Protein AF-A0A1F9GGX7-F1 (afdb_monomer_lite)

Radius of gyration: 12.94 Å; chains: 1; bounding box: 27×31×31 Å

Secondary structure (DSSP, 8-state):
--HHHHTTS---HHHHHHHHHHHHHEE-BTTBGGG--EETTS--BHHHHHHHHHTT--HHHHHHH-TT--HHHHHHHHHHHHHHHS--

Sequence (88 aa):
MNALEILKQGHSKECDEDISEIRRYIVSDPAIMDGLPIFAGTRIPVYIVLDYLAEGFTVEEILKDYPSLNKDRIRMALKFANLVTSIH

pLDDT: mean 85.36, std 17.71, range [42.84, 98.38]

Foldseek 3Di:
DQLVVLLPDDDDPVVVVLSVLLCQFWFFDCVQPNRAIDGPPDNHGLVVLVVCVVVPHDPVRVCVVVVVDDPSNSVSSVSSVVSVVVPD

Structure (mmCIF, N/CA/C/O backbone):
data_AF-A0A1F9GGX7-F1
#
_entry.id   AF-A0A1F9GGX7-F1
#
loop_
_atom_site.group_PDB
_atom_site.id
_atom_site.type_symbol
_atom_site.label_atom_id
_atom_site.label_alt_id
_atom_site.label_comp_id
_atom_site.label_asym_id
_atom_site.label_entity_id
_atom_site.label_seq_id
_atom_site.pdbx_PDB_ins_code
_atom_site.Cartn_x
_atom_site.Cartn_y
_atom_site.Cartn_z
_atom_site.occupancy
_atom_site.B_iso_or_equiv
_atom_site.auth_seq_id
_atom_site.auth_comp_id
_atom_site.auth_asym_id
_atom_site.auth_atom_id
_atom_site.pdbx_PDB_model_num
ATOM 1 N N . MET A 1 1 ? 3.699 0.890 -19.492 1.00 48.53 1 MET A N 1
ATOM 2 C CA . MET A 1 1 ? 4.708 1.728 -18.814 1.00 48.53 1 MET A CA 1
ATOM 3 C C . MET A 1 1 ? 5.066 1.057 -17.507 1.00 48.53 1 MET A C 1
ATOM 5 O O . MET A 1 1 ? 4.163 0.623 -16.801 1.00 48.53 1 MET A O 1
ATOM 9 N N . ASN A 1 2 ? 6.356 0.884 -17.235 1.00 42.84 2 ASN A N 1
ATOM 10 C CA . ASN A 1 2 ? 6.830 0.265 -15.995 1.00 42.84 2 ASN A CA 1
ATOM 11 C C . ASN A 1 2 ? 6.744 1.304 -14.859 1.00 42.84 2 ASN A C 1
ATOM 13 O O . ASN A 1 2 ? 7.091 2.463 -15.076 1.00 42.84 2 ASN A O 1
ATOM 17 N N . ALA A 1 3 ? 6.323 0.913 -13.651 1.0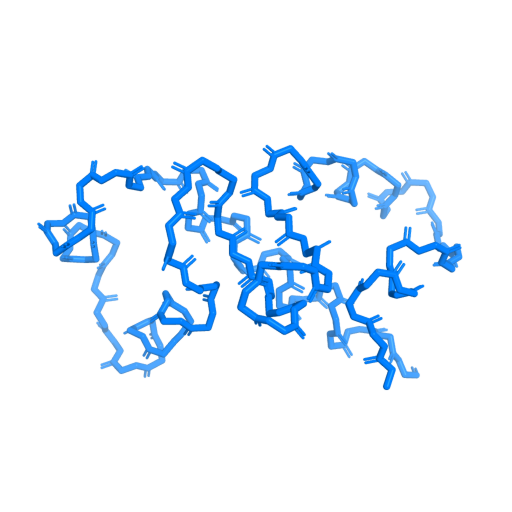0 52.94 3 ALA A N 1
ATOM 18 C CA . ALA A 1 3 ? 6.301 1.791 -12.475 1.00 52.94 3 ALA A CA 1
ATOM 19 C C . ALA A 1 3 ? 7.659 2.485 -12.208 1.00 52.94 3 ALA A C 1
ATOM 21 O O . ALA A 1 3 ? 7.702 3.589 -11.671 1.00 52.94 3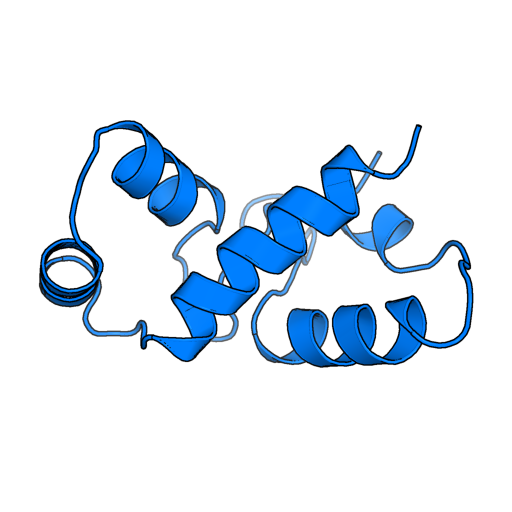 ALA A O 1
ATOM 22 N N . LEU A 1 4 ? 8.772 1.890 -12.655 1.00 52.50 4 LEU A N 1
ATOM 23 C CA . LEU A 1 4 ? 10.113 2.488 -12.624 1.00 52.50 4 LEU A CA 1
ATOM 24 C C . LEU A 1 4 ? 10.325 3.667 -13.592 1.00 52.50 4 LEU A C 1
ATOM 26 O O . LEU A 1 4 ? 11.176 4.515 -13.320 1.00 52.50 4 LEU A O 1
ATOM 30 N N . GLU A 1 5 ? 9.599 3.731 -14.710 1.00 56.94 5 GLU A N 1
ATOM 31 C CA . GLU A 1 5 ? 9.651 4.867 -15.648 1.00 56.94 5 GLU A CA 1
ATOM 32 C C . GLU A 1 5 ? 8.875 6.067 -15.100 1.00 56.94 5 GLU A C 1
ATOM 34 O O . GLU A 1 5 ? 9.302 7.208 -15.272 1.00 56.94 5 GLU A O 1
ATOM 39 N N . ILE A 1 6 ? 7.796 5.793 -14.361 1.00 57.56 6 ILE A N 1
ATOM 40 C CA . ILE A 1 6 ? 6.943 6.796 -13.714 1.00 57.56 6 ILE A CA 1
ATOM 41 C C . ILE A 1 6 ? 7.737 7.622 -12.688 1.00 57.56 6 ILE A C 1
ATOM 43 O O . ILE A 1 6 ? 7.548 8.826 -12.568 1.00 57.56 6 ILE A O 1
ATOM 47 N N . LEU A 1 7 ? 8.702 7.002 -12.002 1.00 55.34 7 LEU A N 1
ATOM 48 C CA . LEU A 1 7 ? 9.542 7.661 -10.993 1.00 55.34 7 LEU A CA 1
ATOM 49 C C . LEU A 1 7 ? 10.684 8.521 -11.577 1.00 55.34 7 LEU A C 1
ATOM 51 O O . LEU A 1 7 ? 11.491 9.043 -10.807 1.00 55.34 7 LEU A O 1
ATOM 55 N N . LYS A 1 8 ? 10.820 8.619 -12.910 1.00 50.53 8 LYS A N 1
ATOM 56 C CA . LYS A 1 8 ? 11.960 9.281 -13.578 1.00 50.53 8 LYS A CA 1
ATOM 57 C C . LYS A 1 8 ? 11.597 10.501 -14.434 1.00 50.53 8 LYS A C 1
ATOM 59 O O . LYS A 1 8 ? 12.523 11.137 -14.933 1.00 50.53 8 LYS A O 1
ATOM 64 N N . GLN A 1 9 ? 10.322 10.840 -14.628 1.00 45.47 9 GLN A N 1
ATOM 65 C CA . GLN A 1 9 ? 9.933 11.970 -15.487 1.00 45.47 9 GLN A CA 1
ATOM 66 C C . GLN A 1 9 ? 9.401 13.148 -14.658 1.00 45.47 9 GLN A C 1
ATOM 68 O O . GLN A 1 9 ? 8.526 12.985 -13.814 1.00 45.47 9 GLN A O 1
ATOM 73 N N . GLY A 1 10 ? 10.032 14.310 -14.852 1.00 51.44 10 GLY A N 1
ATOM 74 C CA . GLY A 1 10 ? 10.036 15.428 -13.907 1.00 51.44 10 GLY A CA 1
ATOM 75 C C . GLY A 1 10 ? 8.730 16.204 -13.788 1.00 51.44 10 GLY A C 1
ATOM 76 O O . GLY A 1 10 ? 8.020 16.361 -14.770 1.00 51.44 10 GLY A O 1
ATOM 77 N N . HIS A 1 11 ? 8.485 16.747 -12.591 1.00 47.25 11 HIS A N 1
ATOM 78 C CA . HIS A 1 11 ? 7.447 17.733 -12.284 1.00 47.25 11 HIS A CA 1
ATOM 79 C C . HIS A 1 11 ? 7.878 18.572 -11.062 1.00 47.25 11 HIS A C 1
ATOM 81 O O . HIS A 1 11 ? 8.628 18.091 -10.227 1.00 47.25 11 HIS A O 1
ATOM 87 N N . SER A 1 12 ? 7.435 19.837 -11.010 1.00 45.78 12 SER A N 1
ATOM 88 C CA . SER A 1 12 ? 7.694 20.910 -10.016 1.00 45.78 12 SER A CA 1
ATOM 89 C C . SER A 1 12 ? 8.181 20.514 -8.607 1.00 45.78 12 SER A C 1
ATOM 91 O O . SER A 1 12 ? 7.682 19.553 -8.043 1.00 45.78 12 SER A O 1
ATOM 93 N N . LYS A 1 13 ? 9.018 21.365 -7.978 1.00 52.28 13 LYS A N 1
ATOM 94 C CA . LYS A 1 13 ? 9.717 21.173 -6.677 1.00 52.28 13 LYS A CA 1
ATOM 95 C C . LYS A 1 13 ? 8.947 20.480 -5.533 1.00 52.28 13 LYS A C 1
ATOM 97 O O . LYS A 1 13 ? 9.579 19.845 -4.702 1.00 52.28 13 LYS A O 1
ATOM 102 N N . GLU A 1 14 ? 7.625 20.614 -5.462 1.00 51.28 14 GLU A N 1
ATOM 103 C CA . GLU A 1 14 ? 6.772 19.974 -4.444 1.00 51.28 14 GLU A CA 1
ATOM 104 C C . GLU A 1 14 ? 6.527 18.470 -4.729 1.00 51.28 14 GLU A C 1
ATOM 106 O O . GLU A 1 14 ? 6.457 17.665 -3.806 1.00 51.28 14 GLU A O 1
ATOM 111 N N . CYS A 1 15 ? 6.516 18.051 -6.003 1.00 54.97 15 CYS A N 1
ATOM 112 C CA . CYS A 1 15 ? 6.471 16.640 -6.424 1.00 54.97 15 CYS A CA 1
ATOM 113 C C . CYS A 1 15 ? 7.788 15.893 -6.163 1.00 54.97 15 CYS A C 1
ATOM 115 O O . CYS A 1 15 ? 7.775 14.679 -5.951 1.00 54.97 15 CYS A O 1
ATOM 117 N N . ASP A 1 16 ? 8.923 16.596 -6.159 1.00 62.28 16 ASP A N 1
ATOM 118 C CA . ASP A 1 16 ? 10.240 15.975 -5.974 1.00 62.28 16 ASP A CA 1
ATOM 119 C C . ASP A 1 16 ? 10.417 15.391 -4.556 1.00 62.28 16 ASP A C 1
ATOM 121 O O . ASP A 1 16 ? 11.017 14.320 -4.381 1.00 62.28 16 ASP A O 1
ATOM 125 N N . GLU A 1 17 ? 9.857 16.054 -3.536 1.00 68.94 17 GLU A N 1
ATOM 126 C CA . GLU A 1 17 ? 9.877 15.565 -2.150 1.00 68.94 17 GLU A CA 1
ATOM 127 C C . GLU A 1 17 ? 8.966 14.347 -1.964 1.00 68.94 17 GLU A C 1
ATOM 129 O O . GLU A 1 17 ? 9.384 13.344 -1.374 1.00 68.94 17 GLU A O 1
ATOM 134 N N . ASP A 1 18 ? 7.762 14.386 -2.534 1.00 74.06 18 ASP A N 1
ATOM 135 C CA . ASP A 1 18 ? 6.793 13.295 -2.440 1.00 74.06 18 ASP A CA 1
ATOM 136 C C . ASP A 1 18 ? 7.272 12.027 -3.153 1.00 74.06 18 ASP A C 1
ATOM 138 O O . ASP A 1 18 ? 7.178 10.933 -2.590 1.00 74.06 18 ASP A O 1
ATOM 142 N N . ILE A 1 19 ? 7.874 12.151 -4.340 1.00 84.62 19 ILE A N 1
ATOM 143 C CA . ILE A 1 19 ? 8.469 11.014 -5.060 1.00 84.62 19 ILE A CA 1
ATOM 144 C C . ILE A 1 19 ? 9.596 10.382 -4.235 1.00 84.62 19 ILE A C 1
ATOM 146 O O . ILE A 1 19 ? 9.675 9.155 -4.112 1.00 84.62 19 ILE A O 1
ATOM 150 N N . SER A 1 20 ? 10.467 11.204 -3.647 1.00 88.31 20 SER A N 1
ATOM 151 C CA . SER A 1 20 ? 11.570 10.723 -2.809 1.00 88.31 20 SER A CA 1
ATOM 152 C C . SER A 1 20 ? 11.059 10.011 -1.557 1.00 88.31 20 SER A C 1
ATOM 154 O O . SER A 1 20 ? 11.597 8.971 -1.169 1.00 88.31 20 SER A O 1
ATOM 156 N N . GLU A 1 21 ? 9.994 10.531 -0.943 1.00 90.50 21 GLU A N 1
ATOM 157 C CA . GLU A 1 21 ? 9.347 9.906 0.205 1.00 90.50 21 GLU A CA 1
ATOM 158 C C . GLU A 1 21 ? 8.721 8.553 -0.167 1.00 90.50 21 GLU A C 1
ATOM 160 O O . GLU A 1 21 ? 9.031 7.553 0.486 1.00 90.50 21 GLU A O 1
ATOM 165 N N . ILE A 1 22 ? 7.932 8.496 -1.246 1.00 93.62 22 ILE A N 1
ATOM 166 C CA . ILE A 1 22 ? 7.285 7.274 -1.754 1.00 93.62 22 ILE A CA 1
ATOM 167 C C . ILE A 1 22 ? 8.316 6.165 -1.989 1.00 93.62 22 ILE A C 1
ATOM 169 O O . ILE A 1 22 ? 8.115 5.035 -1.542 1.00 93.62 22 ILE A O 1
ATOM 173 N N . ARG A 1 23 ? 9.454 6.478 -2.624 1.00 93.38 23 ARG A N 1
ATOM 174 C CA . ARG A 1 23 ? 10.501 5.490 -2.961 1.00 93.38 23 ARG A CA 1
ATOM 175 C C . ARG A 1 23 ? 11.165 4.839 -1.749 1.00 93.38 23 ARG A C 1
ATOM 177 O O . ARG A 1 23 ? 11.763 3.776 -1.891 1.00 93.38 23 ARG A O 1
ATOM 184 N N . ARG A 1 24 ? 11.062 5.436 -0.556 1.00 94.81 24 ARG A N 1
ATOM 185 C CA . ARG A 1 24 ? 11.539 4.807 0.689 1.00 94.81 24 ARG A CA 1
ATOM 186 C C . ARG A 1 24 ? 10.616 3.691 1.174 1.00 94.81 24 ARG A C 1
ATOM 188 O O . ARG A 1 24 ? 11.069 2.792 1.876 1.00 94.81 24 ARG A O 1
ATOM 195 N N . TYR A 1 25 ? 9.336 3.749 0.812 1.00 96.75 25 TYR A N 1
ATOM 196 C CA . TYR A 1 25 ? 8.310 2.825 1.294 1.00 96.75 25 TYR A CA 1
ATOM 197 C C . TYR A 1 25 ? 7.797 1.869 0.226 1.00 96.75 25 TYR A C 1
ATOM 1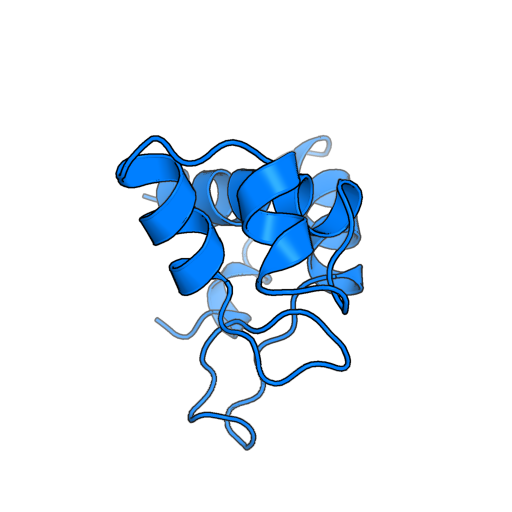99 O O . TYR A 1 25 ? 7.332 0.788 0.579 1.00 96.75 25 TYR A O 1
ATOM 207 N N . ILE A 1 26 ? 7.862 2.249 -1.048 1.00 96.38 26 ILE A N 1
ATOM 208 C CA . ILE A 1 26 ? 7.344 1.481 -2.177 1.00 96.38 26 ILE A CA 1
ATOM 209 C C . ILE A 1 26 ? 8.479 1.244 -3.164 1.00 96.38 26 ILE A C 1
ATOM 211 O O . ILE A 1 26 ? 9.139 2.178 -3.620 1.00 96.38 26 ILE A O 1
ATOM 215 N N . VAL A 1 27 ? 8.687 -0.026 -3.496 1.00 95.12 27 VAL A N 1
ATOM 216 C CA . VAL A 1 27 ? 9.696 -0.470 -4.456 1.00 95.12 27 VAL A CA 1
ATOM 217 C C . VAL A 1 27 ? 9.028 -1.238 -5.585 1.00 95.12 27 VAL A C 1
ATOM 219 O O . VAL A 1 27 ? 8.008 -1.896 -5.396 1.00 95.12 27 VAL A O 1
ATOM 222 N N . SER A 1 28 ? 9.619 -1.140 -6.766 1.00 93.62 28 SER A N 1
ATOM 223 C CA . SER A 1 28 ? 9.251 -1.910 -7.947 1.00 93.62 28 SER A CA 1
ATOM 224 C C . SER A 1 28 ? 10.552 -2.420 -8.550 1.00 93.62 28 SER A C 1
ATOM 226 O O . SER A 1 28 ? 11.448 -1.633 -8.859 1.00 93.62 28 SER A O 1
ATOM 228 N N . ASP A 1 29 ? 10.674 -3.738 -8.637 1.00 89.12 29 ASP A N 1
ATOM 229 C CA . ASP A 1 29 ? 11.832 -4.429 -9.192 1.00 89.12 29 ASP A CA 1
ATOM 230 C C . ASP A 1 29 ? 11.309 -5.520 -10.135 1.00 89.12 29 ASP A C 1
ATOM 232 O O . ASP A 1 29 ? 10.567 -6.382 -9.669 1.00 89.12 29 ASP A O 1
ATOM 236 N N . PRO A 1 30 ? 11.651 -5.519 -11.437 1.00 90.38 30 PRO A N 1
ATOM 237 C CA . PRO A 1 30 ? 11.223 -6.554 -12.377 1.00 90.38 30 PRO A CA 1
ATOM 238 C C . PRO A 1 30 ? 11.568 -7.983 -11.936 1.00 90.38 30 PRO A C 1
ATOM 240 O O . PRO A 1 30 ? 10.891 -8.919 -12.346 1.00 90.38 30 PRO A O 1
ATOM 243 N N . ALA A 1 31 ? 12.594 -8.164 -11.097 1.00 89.25 31 ALA A N 1
ATOM 244 C CA . ALA A 1 31 ? 12.958 -9.463 -10.536 1.00 89.25 31 ALA A CA 1
ATOM 245 C C . ALA A 1 31 ? 12.049 -9.909 -9.371 1.00 89.25 31 ALA A C 1
ATOM 247 O O . ALA A 1 31 ? 12.131 -11.056 -8.928 1.00 89.25 31 ALA A O 1
ATOM 248 N N . ILE A 1 32 ? 11.195 -9.021 -8.852 1.00 82.56 32 ILE A N 1
ATOM 249 C CA . ILE A 1 32 ? 10.300 -9.268 -7.719 1.00 82.56 32 ILE A CA 1
ATOM 250 C C . ILE A 1 32 ? 8.855 -9.016 -8.157 1.00 82.56 32 ILE A C 1
ATOM 252 O O . ILE A 1 32 ? 8.470 -7.886 -8.436 1.00 82.56 32 ILE A O 1
ATOM 256 N N . MET A 1 33 ? 8.030 -10.068 -8.161 1.00 83.88 33 MET A N 1
ATOM 257 C CA . MET A 1 33 ? 6.611 -9.981 -8.550 1.00 83.88 33 MET A CA 1
ATOM 258 C C . MET A 1 33 ? 6.403 -9.263 -9.900 1.00 83.88 33 MET A C 1
ATOM 260 O O . MET A 1 33 ? 5.515 -8.424 -10.021 1.00 83.88 33 MET A O 1
ATOM 264 N N . ASP A 1 34 ? 7.260 -9.544 -10.887 1.00 90.06 34 ASP A N 1
ATOM 265 C CA . ASP A 1 34 ? 7.223 -8.955 -12.235 1.00 90.06 34 ASP A CA 1
ATOM 266 C C . ASP A 1 34 ? 7.203 -7.412 -12.261 1.00 90.06 34 ASP A C 1
ATOM 268 O O . ASP A 1 34 ? 6.658 -6.786 -13.171 1.00 90.06 34 ASP A O 1
ATOM 272 N N . GLY A 1 35 ? 7.804 -6.767 -11.254 1.00 91.69 35 GLY A N 1
ATOM 273 C CA . GLY A 1 35 ? 7.850 -5.308 -11.158 1.00 91.69 35 GLY A CA 1
ATOM 274 C C . GLY A 1 35 ? 6.597 -4.671 -10.564 1.00 91.69 35 GLY A C 1
ATOM 275 O O . GLY A 1 35 ? 6.489 -3.441 -10.580 1.00 91.69 35 GLY A O 1
ATOM 276 N N . LEU A 1 36 ? 5.670 -5.454 -10.006 1.00 93.75 36 LEU A N 1
ATOM 277 C CA . LEU A 1 36 ? 4.542 -4.906 -9.257 1.00 93.75 36 LEU A CA 1
ATOM 278 C C . LEU A 1 36 ? 5.043 -4.017 -8.101 1.00 93.75 36 LEU A C 1
ATOM 280 O O . LEU A 1 36 ? 5.946 -4.421 -7.364 1.00 93.75 36 LEU A O 1
ATOM 284 N N . PRO A 1 37 ? 4.470 -2.814 -7.906 1.00 95.75 37 PRO A N 1
ATOM 285 C CA . PRO A 1 37 ? 4.777 -1.988 -6.746 1.00 95.75 37 PRO A CA 1
ATOM 286 C C . PRO A 1 37 ? 4.397 -2.711 -5.452 1.00 95.75 37 PRO A C 1
ATOM 288 O O . PRO A 1 37 ? 3.231 -3.048 -5.229 1.00 95.75 37 PRO A O 1
ATOM 291 N N . ILE A 1 38 ? 5.383 -2.917 -4.585 1.00 97.06 38 ILE A N 1
ATOM 292 C CA . ILE A 1 38 ? 5.233 -3.569 -3.281 1.00 97.06 38 ILE A CA 1
ATOM 293 C C . ILE A 1 38 ? 5.752 -2.658 -2.173 1.00 97.06 38 ILE A C 1
ATOM 295 O O . ILE A 1 38 ? 6.630 -1.817 -2.393 1.00 97.06 38 ILE A O 1
ATOM 299 N N . PHE A 1 39 ? 5.264 -2.850 -0.950 1.00 97.06 39 PHE A N 1
ATOM 300 C CA . PHE A 1 39 ? 5.851 -2.161 0.194 1.00 97.06 39 PHE A CA 1
ATOM 301 C C . PHE A 1 39 ? 7.246 -2.721 0.502 1.00 97.06 39 PHE A C 1
ATOM 303 O O . PHE A 1 39 ? 7.413 -3.928 0.698 1.00 97.06 39 PHE A O 1
ATOM 310 N N . ALA A 1 40 ? 8.242 -1.842 0.605 1.00 95.25 40 ALA A N 1
ATOM 311 C CA . ALA A 1 40 ? 9.647 -2.180 0.804 1.00 95.25 40 ALA A CA 1
ATOM 312 C C . ALA A 1 40 ? 9.847 -3.128 1.998 1.00 95.25 40 ALA A C 1
ATOM 314 O O . ALA A 1 40 ? 9.356 -2.871 3.103 1.00 95.25 40 ALA A O 1
ATOM 315 N N . GLY A 1 41 ? 10.564 -4.231 1.781 1.00 93.94 41 GLY A N 1
ATOM 316 C CA . GLY A 1 41 ? 10.795 -5.256 2.807 1.00 93.94 41 GLY A CA 1
ATOM 317 C C . GLY A 1 41 ? 9.608 -6.195 3.058 1.00 93.94 41 GLY A C 1
ATOM 318 O O . GLY A 1 41 ? 9.640 -6.969 4.009 1.00 93.94 41 GLY A O 1
ATOM 319 N N . THR A 1 42 ? 8.568 -6.152 2.223 1.00 94.44 42 THR A N 1
ATOM 320 C CA . THR A 1 42 ? 7.422 -7.072 2.277 1.00 94.44 42 THR A CA 1
ATOM 321 C C . THR A 1 42 ? 7.172 -7.688 0.899 1.00 94.44 42 THR A C 1
ATOM 323 O O . THR A 1 42 ? 7.777 -7.274 -0.083 1.00 94.44 42 THR A O 1
ATOM 326 N N . ARG A 1 43 ? 6.258 -8.660 0.811 1.00 94.12 43 ARG A N 1
ATOM 327 C CA . ARG A 1 43 ? 5.671 -9.123 -0.461 1.00 94.12 43 ARG A CA 1
ATOM 328 C C . ARG A 1 43 ? 4.208 -8.694 -0.592 1.00 94.12 43 ARG A C 1
ATOM 330 O O . ARG A 1 43 ? 3.399 -9.437 -1.129 1.00 94.12 43 ARG A O 1
ATOM 337 N N . ILE A 1 44 ? 3.860 -7.539 -0.024 1.00 96.25 44 ILE A N 1
ATOM 338 C CA . ILE A 1 44 ? 2.499 -7.003 -0.050 1.00 96.25 44 ILE A CA 1
ATOM 339 C C . ILE A 1 44 ? 2.431 -5.966 -1.178 1.00 96.25 44 ILE A C 1
ATOM 341 O O . ILE A 1 44 ? 3.108 -4.935 -1.083 1.00 96.25 44 ILE A O 1
ATOM 345 N N . PRO A 1 45 ? 1.658 -6.223 -2.246 1.00 96.88 45 PRO A N 1
ATOM 346 C CA . PRO A 1 45 ? 1.412 -5.242 -3.290 1.00 96.88 45 PRO A CA 1
ATOM 347 C C . PRO A 1 45 ? 0.696 -4.005 -2.759 1.00 96.88 45 PRO A C 1
ATOM 349 O O . PRO A 1 45 ? -0.192 -4.098 -1.913 1.00 96.88 45 PRO A O 1
ATOM 352 N N . VAL A 1 46 ? 1.043 -2.845 -3.311 1.00 97.62 46 VAL A N 1
ATOM 353 C CA . VAL A 1 46 ? 0.409 -1.570 -2.946 1.00 97.62 46 VAL A CA 1
ATOM 354 C C . VAL A 1 46 ? -1.087 -1.586 -3.260 1.00 97.62 46 VAL A C 1
ATOM 356 O O . VAL A 1 46 ? -1.873 -1.051 -2.482 1.00 97.62 46 VAL A O 1
ATOM 359 N N . TYR A 1 47 ? -1.485 -2.240 -4.359 1.00 96.88 47 TYR A N 1
ATOM 360 C CA . TYR A 1 47 ? -2.886 -2.291 -4.776 1.00 96.88 47 TYR A CA 1
ATOM 361 C C . TYR A 1 47 ? -3.787 -2.963 -3.734 1.00 96.88 47 TYR A C 1
ATOM 363 O O . TYR A 1 47 ? -4.914 -2.526 -3.584 1.00 96.88 47 TYR A O 1
ATOM 371 N N . ILE A 1 48 ? -3.294 -3.930 -2.945 1.00 97.75 48 ILE A N 1
ATOM 372 C CA . ILE A 1 48 ? -4.109 -4.592 -1.911 1.00 97.75 48 ILE A CA 1
ATOM 373 C C . ILE A 1 48 ? -4.619 -3.573 -0.890 1.00 97.75 48 ILE A C 1
ATOM 375 O O . ILE A 1 48 ? -5.785 -3.589 -0.516 1.00 97.75 48 ILE A O 1
ATOM 379 N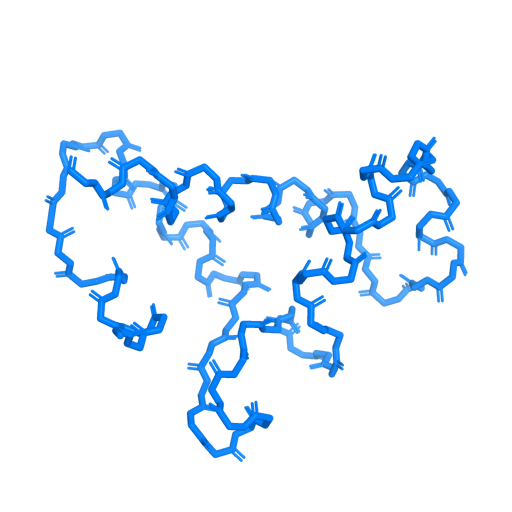 N . VAL A 1 49 ? -3.755 -2.655 -0.448 1.00 98.12 49 VAL A N 1
ATOM 380 C CA . VAL A 1 49 ? -4.160 -1.606 0.497 1.00 98.12 49 VAL A CA 1
ATOM 381 C C . VAL A 1 49 ? -5.164 -0.655 -0.152 1.00 98.12 49 VAL A C 1
ATOM 383 O O . VAL A 1 49 ? -6.099 -0.222 0.512 1.00 98.12 49 VAL A O 1
ATOM 386 N N . LEU A 1 50 ? -4.993 -0.339 -1.437 1.00 98.06 50 LEU A N 1
ATOM 387 C CA . LEU A 1 50 ? -5.933 0.512 -2.169 1.00 98.06 50 LEU A CA 1
ATOM 388 C C . LEU A 1 50 ? -7.298 -0.167 -2.347 1.00 98.06 50 LEU A C 1
ATOM 390 O O . LEU A 1 50 ? -8.310 0.499 -2.155 1.00 98.06 50 LEU A O 1
ATOM 394 N N . ASP A 1 51 ? -7.324 -1.470 -2.631 1.00 98.25 51 ASP A N 1
ATOM 395 C CA . ASP A 1 51 ? -8.546 -2.271 -2.749 1.00 98.25 51 ASP A CA 1
ATOM 396 C C . ASP A 1 51 ? -9.299 -2.314 -1.415 1.00 98.25 51 ASP A C 1
ATOM 398 O O . ASP A 1 51 ? -10.484 -2.000 -1.368 1.00 98.25 51 ASP A O 1
ATOM 402 N N . TYR A 1 52 ? -8.602 -2.582 -0.305 1.00 98.38 52 TYR A N 1
ATOM 403 C CA . TYR A 1 52 ? -9.205 -2.548 1.034 1.00 98.38 52 TYR A CA 1
ATOM 404 C C . TYR A 1 52 ? -9.817 -1.176 1.350 1.00 98.38 52 TYR A C 1
ATOM 406 O O . TYR A 1 52 ? -10.943 -1.084 1.839 1.00 98.38 52 TYR A O 1
ATOM 414 N N . LEU A 1 53 ? -9.094 -0.090 1.056 1.00 98.12 53 LEU A N 1
ATOM 415 C CA . LEU A 1 53 ? -9.619 1.262 1.259 1.00 98.12 53 LEU A CA 1
ATOM 416 C C . LEU A 1 53 ? -10.833 1.540 0.360 1.00 98.12 53 LEU A C 1
ATOM 418 O O . LEU A 1 53 ? -11.776 2.191 0.805 1.00 98.12 53 LEU A O 1
ATOM 422 N N . ALA A 1 54 ? -10.839 1.033 -0.875 1.00 97.88 54 ALA A N 1
ATOM 423 C CA . ALA A 1 54 ? -11.967 1.159 -1.798 1.00 97.88 54 ALA A CA 1
ATOM 424 C C . ALA A 1 54 ? -13.202 0.365 -1.335 1.00 97.88 54 ALA A C 1
ATOM 426 O O . ALA A 1 54 ? -14.329 0.818 -1.532 1.00 97.88 54 ALA A O 1
ATOM 427 N N . GLU A 1 55 ? -12.998 -0.773 -0.670 1.00 98.38 55 GLU A N 1
ATOM 428 C CA . GLU A 1 55 ? -14.055 -1.569 -0.034 1.00 98.38 55 GLU A CA 1
ATOM 429 C C . GLU A 1 55 ? -14.551 -0.974 1.300 1.00 98.38 55 GLU A C 1
ATOM 431 O O . GLU A 1 55 ? -15.529 -1.455 1.872 1.00 98.38 55 GLU A O 1
ATOM 436 N N . GLY A 1 56 ? -13.929 0.109 1.777 1.00 98.06 56 GLY A N 1
ATOM 437 C CA . GLY A 1 56 ? -14.350 0.841 2.973 1.00 98.06 56 GLY A CA 1
ATOM 438 C C . GLY A 1 56 ? -13.731 0.345 4.279 1.00 98.06 56 GLY A C 1
ATOM 439 O O . GLY A 1 56 ? -14.191 0.750 5.348 1.00 98.06 56 GLY A O 1
ATOM 440 N N . PHE A 1 57 ? -12.691 -0.490 4.217 1.00 98.31 57 PHE A N 1
ATOM 441 C CA . PHE A 1 57 ? -11.956 -0.917 5.406 1.00 98.31 57 PHE A CA 1
ATOM 442 C C . PHE A 1 57 ? -11.241 0.265 6.064 1.00 98.31 57 PHE A C 1
ATOM 444 O O . PHE A 1 57 ? -10.677 1.147 5.407 1.00 98.31 57 PHE A O 1
ATOM 451 N N . THR A 1 58 ? -11.217 0.257 7.392 1.00 98.31 58 THR A N 1
ATOM 452 C CA . THR A 1 58 ? -10.454 1.224 8.180 1.00 98.31 58 THR A CA 1
ATOM 453 C C . THR A 1 58 ? -8.959 0.910 8.151 1.00 98.31 58 THR A C 1
ATOM 455 O O . THR A 1 58 ? -8.524 -0.225 7.945 1.00 98.31 58 THR A O 1
ATOM 458 N N . VAL A 1 59 ? -8.141 1.929 8.425 1.00 97.88 59 VAL A N 1
ATOM 459 C CA . VAL A 1 59 ? -6.684 1.781 8.564 1.00 97.88 59 VAL A CA 1
ATOM 460 C C . VAL A 1 59 ? -6.342 0.719 9.611 1.00 97.88 59 VAL A C 1
ATOM 462 O O . VAL A 1 59 ? -5.448 -0.095 9.404 1.00 97.88 59 VAL A O 1
ATOM 465 N N . GLU A 1 60 ? -7.055 0.708 10.731 1.00 98.19 60 GLU A N 1
ATOM 466 C CA . GLU A 1 60 ? -6.854 -0.236 11.825 1.00 98.19 60 GLU A CA 1
ATOM 467 C C . GLU A 1 60 ? -7.151 -1.687 11.414 1.00 98.19 60 GLU A C 1
ATOM 469 O O . GLU A 1 60 ? -6.407 -2.588 11.803 1.00 98.19 60 GLU A O 1
ATOM 474 N N . GLU A 1 61 ? -8.183 -1.921 10.599 1.00 98.38 61 GLU A N 1
ATOM 475 C CA . GLU A 1 61 ? -8.497 -3.250 10.055 1.00 98.38 61 GLU A CA 1
ATOM 476 C C . GLU A 1 61 ? -7.425 -3.725 9.072 1.00 98.38 61 GLU A C 1
ATOM 478 O O . GLU A 1 61 ? -6.945 -4.851 9.186 1.00 98.38 61 GLU A O 1
ATOM 483 N N . ILE A 1 62 ? -6.954 -2.844 8.184 1.00 98.31 62 ILE A N 1
ATOM 484 C CA . ILE A 1 62 ? -5.859 -3.163 7.255 1.00 98.31 62 ILE A CA 1
ATOM 485 C C . ILE A 1 62 ? -4.590 -3.548 8.026 1.00 98.31 62 ILE A C 1
ATOM 487 O O . ILE A 1 62 ? -3.920 -4.520 7.683 1.00 98.31 62 ILE A O 1
ATOM 491 N N . LEU A 1 63 ? -4.246 -2.806 9.083 1.00 97.88 63 LEU A N 1
ATOM 492 C CA . LEU A 1 63 ? -3.061 -3.090 9.901 1.00 97.88 63 LEU A CA 1
ATOM 493 C C . LEU A 1 63 ? -3.198 -4.368 10.736 1.00 97.88 63 LEU A C 1
ATOM 495 O O . LEU A 1 63 ? -2.185 -4.966 11.099 1.00 97.88 63 LEU A O 1
ATOM 499 N N . LYS A 1 64 ? -4.426 -4.799 11.036 1.00 97.88 64 LYS A N 1
ATOM 500 C CA . LYS A 1 64 ? -4.683 -6.082 11.694 1.00 97.88 64 LYS A CA 1
ATOM 501 C C . LYS A 1 64 ? -4.388 -7.255 10.756 1.00 97.88 64 LYS A C 1
ATOM 503 O O . LYS A 1 64 ? -3.767 -8.223 11.193 1.00 97.88 64 LYS A O 1
ATOM 508 N N . ASP A 1 65 ? -4.786 -7.148 9.492 1.00 97.31 65 ASP A N 1
ATOM 509 C CA . ASP A 1 65 ? -4.546 -8.182 8.477 1.00 97.31 65 ASP A CA 1
ATOM 510 C C . ASP A 1 65 ? -3.095 -8.167 7.968 1.00 97.31 65 ASP A C 1
ATOM 512 O O . ASP A 1 65 ? -2.505 -9.213 7.689 1.00 97.31 65 ASP A O 1
ATOM 516 N N . TYR A 1 66 ? -2.483 -6.980 7.920 1.00 97.25 66 TYR A N 1
ATOM 517 C CA . TYR A 1 66 ? -1.111 -6.762 7.468 1.00 97.25 66 TYR A CA 1
ATOM 518 C C . TYR A 1 66 ? -0.253 -6.079 8.549 1.00 97.25 66 TYR A C 1
ATOM 520 O O . TYR A 1 66 ? 0.140 -4.920 8.394 1.00 97.25 66 TYR A O 1
ATOM 528 N N . PRO A 1 67 ? 0.131 -6.799 9.622 1.00 96.25 67 PRO A N 1
ATOM 529 C CA . PRO A 1 67 ? 0.864 -6.229 10.761 1.00 96.25 67 PRO A CA 1
ATOM 530 C C . PRO A 1 67 ? 2.301 -5.793 10.436 1.00 96.25 67 PRO A C 1
ATOM 532 O O . PRO A 1 67 ? 2.952 -5.139 11.247 1.00 96.25 67 PRO A O 1
ATOM 535 N N . SER A 1 68 ? 2.824 -6.152 9.260 1.00 96.06 68 SER A N 1
ATOM 536 C CA . SER A 1 68 ? 4.105 -5.647 8.748 1.00 96.06 68 SER A CA 1
ATOM 537 C C . SER A 1 68 ? 3.999 -4.245 8.136 1.00 96.06 68 SER A C 1
ATOM 539 O O . SER A 1 68 ? 5.021 -3.632 7.810 1.00 96.06 68 SER A O 1
ATOM 541 N N . LEU A 1 69 ? 2.779 -3.731 7.967 1.00 97.38 69 LEU A N 1
ATOM 542 C CA . LEU A 1 69 ? 2.523 -2.365 7.542 1.00 97.38 69 LEU A CA 1
ATOM 543 C C . LEU A 1 69 ? 2.377 -1.432 8.747 1.00 97.38 69 LEU A C 1
ATOM 545 O O . LEU A 1 69 ? 2.233 -1.842 9.894 1.00 97.38 69 LEU A O 1
ATOM 549 N N . ASN A 1 70 ? 2.426 -0.136 8.464 1.00 96.69 70 ASN A N 1
ATOM 5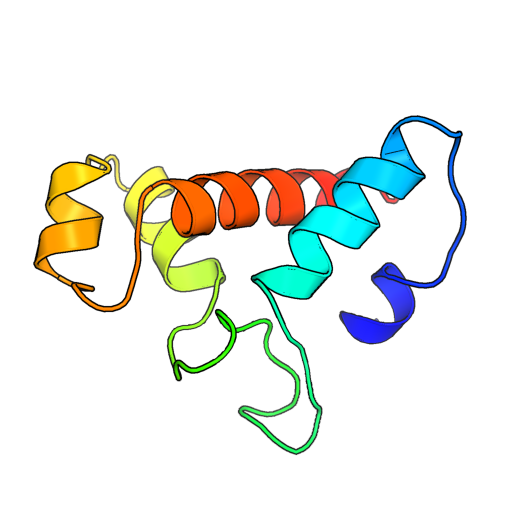50 C CA . ASN A 1 70 ? 2.143 0.920 9.424 1.00 96.69 70 ASN A CA 1
ATOM 551 C C . ASN A 1 70 ? 1.355 2.042 8.732 1.00 96.69 70 ASN A C 1
ATOM 553 O O . ASN A 1 70 ? 1.157 2.026 7.512 1.00 96.69 70 ASN A O 1
ATOM 557 N N . LYS A 1 71 ? 0.908 3.030 9.513 1.00 97.25 71 LYS A N 1
ATOM 558 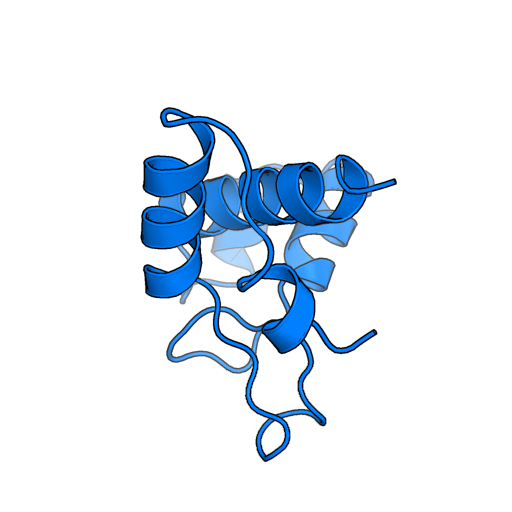C CA . LYS A 1 71 ? 0.113 4.153 8.994 1.00 97.25 71 LYS A CA 1
ATOM 559 C C . LYS A 1 71 ? 0.849 4.936 7.900 1.00 97.25 71 LYS A C 1
ATOM 561 O O . LYS A 1 71 ? 0.220 5.344 6.927 1.00 97.25 71 LYS A O 1
ATOM 566 N N . ASP A 1 72 ? 2.172 5.075 8.002 1.00 96.94 72 ASP A N 1
ATOM 567 C CA . ASP A 1 72 ? 2.981 5.743 6.976 1.00 96.94 72 ASP A CA 1
ATOM 568 C C . ASP A 1 72 ? 2.950 5.001 5.641 1.00 96.94 72 ASP A C 1
ATOM 570 O O . ASP A 1 72 ? 2.762 5.626 4.601 1.00 96.94 72 ASP A O 1
ATOM 574 N N . ARG A 1 73 ? 3.054 3.668 5.655 1.00 97.31 73 ARG A N 1
ATOM 575 C CA . ARG A 1 73 ? 2.937 2.840 4.446 1.00 97.31 73 ARG A CA 1
ATOM 576 C C . ARG A 1 73 ? 1.564 2.997 3.797 1.00 97.31 73 ARG A C 1
ATOM 578 O O . ARG A 1 73 ? 1.498 3.171 2.585 1.00 97.31 73 ARG A O 1
ATOM 585 N N . ILE A 1 74 ? 0.486 3.036 4.581 1.00 97.75 74 ILE A N 1
ATOM 586 C CA . ILE A 1 74 ? -0.863 3.281 4.044 1.00 97.75 74 ILE A CA 1
ATOM 587 C C . ILE A 1 74 ? -0.960 4.682 3.417 1.00 97.75 74 ILE A C 1
ATOM 589 O O . ILE A 1 74 ? -1.443 4.821 2.294 1.00 97.75 74 ILE A O 1
ATOM 593 N N . ARG A 1 75 ? -0.412 5.718 4.069 1.00 96.69 75 ARG A N 1
ATOM 594 C CA . ARG A 1 75 ? -0.329 7.072 3.488 1.00 96.69 75 ARG A CA 1
ATOM 595 C C . ARG A 1 75 ? 0.460 7.082 2.175 1.00 96.69 75 ARG A C 1
ATOM 597 O O . ARG A 1 75 ? 0.062 7.756 1.227 1.00 96.69 75 ARG A O 1
ATOM 604 N N . MET A 1 76 ? 1.562 6.335 2.100 1.00 96.81 76 MET A N 1
ATOM 605 C CA . MET A 1 76 ? 2.365 6.226 0.879 1.00 96.81 76 MET A CA 1
ATOM 606 C C . MET A 1 76 ? 1.638 5.509 -0.250 1.00 96.81 76 MET A C 1
ATOM 608 O O . MET A 1 76 ? 1.841 5.885 -1.399 1.00 96.81 76 MET A O 1
ATOM 612 N N . ALA A 1 77 ? 0.769 4.540 0.046 1.00 96.75 77 ALA A N 1
ATOM 613 C CA . ALA A 1 77 ? -0.075 3.917 -0.970 1.00 96.75 77 ALA A CA 1
ATOM 614 C C . ALA A 1 77 ? -0.972 4.957 -1.658 1.00 96.75 77 ALA A C 1
ATOM 616 O O . ALA A 1 77 ? -1.026 5.010 -2.885 1.00 96.75 77 ALA A O 1
ATOM 617 N N . LEU A 1 78 ? -1.604 5.839 -0.875 1.00 95.75 78 LEU A N 1
ATOM 618 C CA . LEU A 1 78 ? -2.446 6.920 -1.395 1.00 95.75 78 LEU A CA 1
ATOM 619 C C . LEU A 1 78 ? -1.641 7.951 -2.196 1.00 95.75 78 LEU A C 1
ATOM 621 O O . LEU A 1 78 ? -2.049 8.326 -3.294 1.00 95.75 78 LEU A O 1
ATOM 625 N N . LYS A 1 79 ? -0.476 8.380 -1.686 1.00 94.12 79 LYS A N 1
ATOM 626 C CA . LYS A 1 79 ? 0.414 9.285 -2.433 1.00 94.12 79 LYS A CA 1
ATOM 627 C C . LYS A 1 79 ? 0.895 8.659 -3.741 1.00 94.12 79 LYS A C 1
ATOM 629 O O . LYS A 1 79 ? 0.905 9.326 -4.769 1.00 94.12 79 LYS A O 1
ATOM 634 N N . PHE A 1 80 ? 1.252 7.376 -3.719 1.00 93.44 80 PHE A N 1
ATOM 635 C CA . PHE A 1 80 ? 1.635 6.635 -4.917 1.00 93.44 80 PHE A CA 1
ATOM 636 C C . PHE A 1 80 ? 0.488 6.578 -5.929 1.00 93.44 80 PHE A C 1
ATOM 638 O O . PHE A 1 80 ? 0.715 6.865 -7.099 1.00 93.44 80 PHE A O 1
ATOM 645 N N . ALA A 1 81 ? -0.741 6.287 -5.489 1.00 93.06 81 ALA A N 1
ATOM 646 C CA . ALA A 1 81 ? -1.921 6.299 -6.353 1.00 93.06 81 ALA A CA 1
ATOM 647 C C . ALA A 1 81 ? -2.150 7.678 -6.998 1.00 93.06 81 ALA A C 1
ATOM 649 O O . ALA A 1 81 ? -2.391 7.770 -8.202 1.00 93.06 81 ALA A O 1
ATOM 650 N N . ASN A 1 82 ? -2.021 8.760 -6.225 1.00 91.62 82 ASN A N 1
ATOM 651 C CA . ASN A 1 82 ? -2.129 10.123 -6.746 1.00 91.62 82 ASN A CA 1
ATOM 652 C C . ASN A 1 82 ? -1.029 10.435 -7.778 1.00 91.62 82 ASN A C 1
ATOM 654 O O . ASN A 1 82 ? -1.329 10.949 -8.854 1.00 91.62 82 ASN A O 1
ATOM 658 N N . LEU A 1 83 ? 0.220 10.058 -7.488 1.00 87.25 83 LEU A N 1
ATOM 659 C CA . LEU A 1 83 ? 1.349 10.247 -8.396 1.00 87.25 83 LEU A CA 1
ATOM 660 C C . LEU A 1 83 ? 1.114 9.542 -9.736 1.00 87.25 83 LEU A C 1
ATOM 662 O O . LEU A 1 83 ? 1.263 10.164 -10.778 1.00 87.25 83 LEU A O 1
ATOM 666 N N . VAL A 1 84 ? 0.734 8.259 -9.729 1.00 86.06 84 VAL A N 1
ATOM 667 C CA . VAL A 1 84 ? 0.568 7.495 -10.980 1.00 86.06 84 VAL A CA 1
ATOM 668 C C . VAL A 1 84 ? -0.653 7.929 -11.791 1.00 86.06 84 VAL A C 1
ATOM 670 O O . VAL A 1 84 ? -0.674 7.717 -12.999 1.00 86.06 84 VAL A O 1
ATOM 673 N N . THR A 1 85 ? -1.665 8.515 -11.147 1.00 85.38 85 THR A N 1
ATOM 674 C CA . THR A 1 85 ? -2.879 8.996 -11.826 1.00 85.38 85 THR A CA 1
ATOM 675 C C . THR A 1 85 ? -2.725 10.410 -12.359 1.00 85.38 85 THR A C 1
ATOM 677 O O . THR A 1 85 ? -3.259 10.696 -13.415 1.00 85.38 85 THR A O 1
ATOM 680 N N . SER A 1 86 ? -1.953 11.276 -11.702 1.00 79.44 86 SER A N 1
ATOM 681 C CA . SER A 1 86 ? -1.756 12.671 -12.131 1.00 79.44 86 SER A CA 1
ATOM 682 C C . SER A 1 86 ? -0.835 12.827 -13.351 1.00 79.44 86 SER A C 1
ATOM 684 O O . SER A 1 86 ? -0.590 13.944 -13.799 1.00 79.44 86 SER A O 1
ATOM 686 N N . ILE A 1 87 ? -0.305 11.723 -13.884 1.00 61.75 87 ILE A N 1
ATOM 687 C CA . ILE A 1 87 ? 0.609 11.696 -15.028 1.00 61.75 87 ILE A CA 1
ATOM 688 C C . ILE A 1 87 ? -0.189 11.277 -16.268 1.00 61.75 87 ILE A C 1
ATOM 690 O O . ILE A 1 87 ? -0.194 10.113 -16.670 1.00 61.75 87 ILE A O 1
ATOM 694 N N . HIS A 1 88 ? -0.887 12.242 -16.856 1.00 51.56 88 HIS A N 1
ATOM 695 C CA . HIS A 1 88 ? -1.512 12.165 -18.177 1.00 51.56 88 HIS A CA 1
ATOM 696 C C . HIS A 1 88 ? -1.545 13.554 -18.808 1.00 51.56 88 HIS A C 1
ATOM 698 O O . HIS A 1 88 ? -1.816 14.522 -18.057 1.00 51.56 88 HIS A O 1
#